Protein AF-A0A061QN77-F1 (afdb_monomer_lite)

Structure (mmCIF, N/CA/C/O backbone):
data_AF-A0A061QN77-F1
#
_entry.id   AF-A0A061QN77-F1
#
loop_
_atom_site.group_PDB
_atom_site.id
_atom_site.type_symbol
_atom_site.label_atom_id
_atom_site.label_alt_id
_atom_site.label_comp_id
_atom_site.label_asym_id
_atom_site.label_entity_id
_atom_site.label_seq_id
_atom_site.pdbx_PDB_ins_code
_atom_site.Cartn_x
_atom_site.Cartn_y
_atom_site.Cartn_z
_atom_site.occupancy
_atom_site.B_iso_or_equiv
_atom_site.auth_seq_id
_atom_site.auth_comp_id
_atom_site.auth_asym_id
_atom_site.auth_atom_id
_atom_site.pdbx_PDB_model_num
ATOM 1 N N . MET A 1 1 ? -32.686 3.283 46.016 1.00 61.12 1 MET A N 1
ATOM 2 C CA . MET A 1 1 ? -32.379 1.835 46.051 1.00 61.12 1 MET A CA 1
ATOM 3 C C . MET A 1 1 ? -32.689 1.109 44.737 1.00 61.12 1 MET A C 1
ATOM 5 O O . MET A 1 1 ? -31.738 0.688 44.097 1.00 61.12 1 MET A O 1
ATOM 9 N N . ALA A 1 2 ? -33.948 0.947 44.294 1.00 68.25 2 ALA A N 1
ATOM 10 C CA . ALA A 1 2 ? -34.238 0.282 43.003 1.00 68.25 2 ALA A CA 1
ATOM 11 C C . ALA A 1 2 ? -33.887 1.164 41.782 1.00 68.25 2 ALA A C 1
ATOM 13 O O . ALA A 1 2 ? -33.171 0.728 40.888 1.00 68.25 2 ALA A O 1
ATOM 14 N N . GLN A 1 3 ? -34.275 2.444 41.812 1.00 73.19 3 GLN A N 1
ATOM 15 C CA . GLN A 1 3 ? -33.989 3.403 40.732 1.00 73.19 3 GLN A CA 1
ATOM 16 C C . GLN A 1 3 ? -32.495 3.725 40.552 1.00 73.19 3 GLN A C 1
ATOM 18 O O . GLN A 1 3 ? -32.054 3.994 39.441 1.00 73.19 3 GLN A O 1
ATOM 23 N N . GLU A 1 4 ? -31.694 3.679 41.620 1.00 76.81 4 GLU A N 1
ATOM 24 C CA . GLU A 1 4 ? -30.236 3.876 41.521 1.00 76.81 4 GLU A CA 1
ATOM 25 C C . GLU A 1 4 ? -29.555 2.708 40.807 1.00 76.81 4 GLU A C 1
ATOM 27 O O . GLU A 1 4 ? -28.632 2.927 40.031 1.00 76.81 4 GLU A O 1
ATOM 32 N N . ARG A 1 5 ? -30.052 1.480 41.009 1.00 78.00 5 ARG A N 1
ATOM 33 C CA . ARG A 1 5 ? -29.548 0.290 40.316 1.00 78.00 5 ARG A CA 1
ATOM 34 C C . ARG A 1 5 ? -29.833 0.339 38.818 1.00 78.00 5 ARG A C 1
ATOM 36 O O . ARG A 1 5 ? -28.947 0.049 38.026 1.00 78.00 5 ARG A O 1
ATOM 43 N N . GLU A 1 6 ? -31.031 0.763 38.424 1.00 82.88 6 GLU A N 1
ATOM 44 C CA . GLU A 1 6 ? -31.381 0.933 37.006 1.00 82.88 6 GLU A CA 1
ATOM 45 C C . GLU A 1 6 ? -30.570 2.037 36.320 1.00 82.88 6 GLU A C 1
ATOM 47 O O . GLU A 1 6 ? -30.229 1.917 35.144 1.00 82.88 6 GLU A O 1
ATOM 52 N N . ARG A 1 7 ? -30.250 3.115 37.046 1.00 81.50 7 ARG A N 1
ATOM 53 C CA . ARG A 1 7 ? -29.410 4.202 36.529 1.00 81.50 7 ARG A CA 1
ATOM 54 C C . ARG A 1 7 ? -27.957 3.760 36.364 1.00 81.50 7 ARG A C 1
ATOM 56 O O . ARG A 1 7 ? -27.331 4.108 35.373 1.00 81.50 7 ARG A O 1
ATOM 63 N N . TYR A 1 8 ? -27.458 2.963 37.307 1.00 82.12 8 TYR A N 1
ATOM 64 C CA . TYR A 1 8 ? -26.116 2.390 37.255 1.00 82.12 8 TYR A CA 1
ATOM 65 C C . TYR A 1 8 ? -25.963 1.371 36.116 1.00 82.12 8 TYR A C 1
ATOM 67 O O . TYR A 1 8 ? -24.970 1.400 35.400 1.00 82.12 8 TYR A O 1
ATOM 75 N N . HIS A 1 9 ? -26.972 0.521 35.887 1.00 85.12 9 HIS A N 1
ATOM 76 C CA . HIS A 1 9 ? -26.960 -0.417 34.761 1.00 85.12 9 HIS A CA 1
ATOM 77 C C . HIS A 1 9 ? -26.976 0.282 33.401 1.00 85.12 9 HIS A C 1
ATOM 79 O O . HIS A 1 9 ? -26.216 -0.111 32.525 1.00 85.12 9 HIS A O 1
ATOM 85 N N . ARG A 1 10 ? -27.779 1.341 33.240 1.00 85.06 10 ARG A N 1
ATOM 86 C CA . ARG A 1 10 ? -27.782 2.132 32.000 1.00 85.06 10 ARG A CA 1
ATOM 87 C C . ARG A 1 10 ? -26.447 2.824 31.736 1.00 85.06 10 ARG A C 1
ATOM 89 O O . ARG A 1 10 ? -25.989 2.818 30.604 1.00 85.06 10 ARG A O 1
ATOM 96 N N . PHE A 1 11 ? -25.816 3.365 32.778 1.00 88.44 11 PHE A N 1
ATOM 97 C CA . PHE A 1 11 ? -24.490 3.971 32.657 1.00 88.44 11 PHE A CA 1
ATOM 98 C C . PHE A 1 11 ? -23.439 2.948 32.200 1.00 88.44 11 PHE A C 1
ATOM 100 O O . PHE A 1 11 ? -22.684 3.218 31.277 1.00 88.44 11 PHE A O 1
ATOM 107 N N . LEU A 1 12 ? -23.445 1.746 32.788 1.00 86.94 12 LEU A N 1
ATOM 108 C CA . LEU A 1 12 ? -22.552 0.659 32.375 1.00 86.94 12 LEU A CA 1
ATOM 109 C C . LEU A 1 12 ? -22.801 0.196 30.933 1.00 86.94 12 LEU A C 1
ATOM 111 O O . LEU A 1 12 ? -21.850 -0.111 30.224 1.00 86.94 12 LEU A O 1
ATOM 115 N N . GLU A 1 13 ? -24.057 0.123 30.490 1.00 88.69 13 GLU A N 1
ATOM 116 C CA . GLU A 1 13 ? -24.368 -0.244 29.103 1.00 88.69 13 GLU A CA 1
ATOM 117 C C . GLU A 1 13 ? -23.867 0.797 28.096 1.00 88.69 13 GLU A C 1
ATOM 119 O O . GLU A 1 13 ? -23.328 0.408 27.060 1.00 88.69 13 GLU A O 1
ATOM 124 N N . GLU A 1 14 ? -24.010 2.092 28.392 1.00 86.19 14 GLU A N 1
ATOM 125 C CA . GLU A 1 14 ? -23.468 3.172 27.554 1.00 86.19 14 GLU A CA 1
ATOM 126 C C . GLU A 1 14 ? -21.933 3.113 27.500 1.00 86.19 14 GLU A C 1
ATOM 128 O O . GLU A 1 14 ? -21.353 3.138 26.416 1.00 86.19 14 GLU A O 1
ATOM 133 N N . GLU A 1 15 ? -21.276 2.929 28.646 1.00 85.00 15 GLU A N 1
ATOM 134 C CA . GLU A 1 15 ? -19.813 2.881 28.746 1.00 85.00 15 GLU A CA 1
ATOM 135 C C . GLU A 1 15 ? -19.222 1.669 27.994 1.00 85.00 15 GLU A C 1
ATOM 137 O O . GLU A 1 15 ? -18.256 1.809 27.243 1.00 85.00 15 GLU A O 1
ATOM 142 N N . ILE A 1 16 ? -19.861 0.494 28.087 1.00 86.69 16 ILE A N 1
ATOM 143 C CA . ILE A 1 16 ? -19.464 -0.707 27.329 1.00 86.69 16 ILE A CA 1
ATOM 144 C C . ILE A 1 16 ? -19.659 -0.504 25.822 1.00 86.69 16 ILE A C 1
ATOM 146 O O . ILE A 1 16 ? -18.844 -0.979 25.029 1.00 86.69 16 ILE A O 1
ATOM 150 N N . GLN A 1 17 ? -20.739 0.162 25.400 1.00 85.81 17 GLN A N 1
ATOM 151 C CA . GLN A 1 17 ? -20.975 0.434 23.980 1.00 85.81 17 GLN A CA 1
ATOM 152 C C . GLN A 1 17 ? -19.925 1.381 23.402 1.00 85.81 17 GLN A C 1
ATOM 154 O O . GLN A 1 17 ? -19.440 1.129 22.293 1.00 85.81 17 GLN A O 1
ATOM 159 N N . ASP A 1 18 ? -19.549 2.414 24.153 1.00 82.50 18 ASP A N 1
ATOM 160 C CA . ASP A 1 18 ? -18.503 3.355 23.763 1.00 82.50 18 ASP A CA 1
ATOM 161 C C . ASP A 1 18 ? -17.132 2.675 23.698 1.00 82.50 18 ASP A C 1
ATOM 163 O O . ASP A 1 18 ? -16.403 2.852 22.718 1.00 82.50 18 ASP A O 1
ATOM 167 N N . GLU A 1 19 ? -16.806 1.812 24.662 1.00 81.44 19 GLU A N 1
ATOM 168 C CA . GLU A 1 19 ? -15.558 1.044 24.656 1.00 81.44 19 GLU A CA 1
ATOM 169 C C . GLU A 1 19 ? -15.499 0.074 23.461 1.00 81.44 19 GLU A C 1
ATOM 171 O O . GLU A 1 19 ? -14.513 0.042 22.722 1.00 81.44 19 GLU A O 1
ATOM 176 N N . TYR A 1 20 ? -16.598 -0.622 23.152 1.00 80.38 20 TYR A N 1
ATOM 177 C CA . TYR A 1 20 ? -16.695 -1.484 21.964 1.00 80.38 20 TYR A CA 1
ATOM 178 C C . TYR A 1 20 ? -16.637 -0.716 20.636 1.00 80.38 20 TYR A C 1
ATOM 180 O O . TYR A 1 20 ? -16.185 -1.245 19.610 1.00 80.38 20 TYR A O 1
ATOM 188 N N . ALA A 1 21 ? -17.179 0.502 20.599 1.00 80.44 21 ALA A N 1
ATOM 189 C CA . ALA A 1 21 ? -17.109 1.367 19.427 1.00 80.44 21 ALA A CA 1
ATOM 190 C C . ALA A 1 21 ? -15.673 1.859 19.210 1.00 80.44 21 ALA A C 1
ATOM 192 O O . ALA A 1 21 ? -15.174 1.815 18.080 1.00 80.44 21 ALA A O 1
ATOM 193 N N . TRP A 1 22 ? -14.999 2.239 20.296 1.00 78.69 22 TRP A N 1
ATOM 194 C CA . TRP A 1 22 ? -13.599 2.640 20.310 1.00 78.69 22 TRP A CA 1
ATOM 195 C C . TRP A 1 22 ? -12.675 1.510 19.857 1.00 78.69 22 TRP A C 1
ATOM 197 O O . TRP A 1 22 ? -11.882 1.702 18.934 1.00 78.69 22 TRP A O 1
ATOM 207 N N . GLU A 1 23 ? -12.826 0.305 20.411 1.00 79.12 23 GLU A N 1
ATOM 208 C CA . GLU A 1 23 ? -12.031 -0.865 20.024 1.00 79.12 23 GLU A CA 1
ATOM 209 C C . GLU A 1 23 ? -12.192 -1.209 18.542 1.00 79.12 23 GLU A C 1
ATOM 211 O O . GLU A 1 23 ? -11.206 -1.472 17.850 1.00 79.12 23 GLU A O 1
ATOM 216 N N . ARG A 1 24 ? -13.420 -1.157 18.009 1.00 76.12 24 ARG A N 1
ATOM 217 C CA . ARG A 1 24 ? -13.661 -1.407 16.579 1.00 76.12 24 ARG A CA 1
ATOM 218 C C . ARG A 1 24 ? -13.037 -0.351 15.675 1.00 76.12 24 ARG A C 1
ATOM 220 O O . ARG A 1 24 ? -12.578 -0.700 14.585 1.00 76.12 24 ARG A O 1
ATOM 227 N N . HIS A 1 25 ? -13.032 0.915 16.087 1.00 72.94 25 HIS A N 1
ATOM 228 C CA . HIS A 1 25 ? -12.346 1.970 15.338 1.00 72.94 25 HIS A CA 1
ATOM 229 C C . HIS A 1 25 ? -10.828 1.767 15.375 1.00 72.94 25 HIS A C 1
ATOM 231 O O . HIS A 1 25 ? -10.180 1.716 14.327 1.00 72.94 25 HIS A O 1
ATOM 237 N N . MET A 1 26 ? -10.286 1.533 16.570 1.00 71.25 26 MET A N 1
ATOM 238 C CA . MET A 1 26 ? -8.859 1.314 16.799 1.00 71.25 26 MET A CA 1
ATOM 239 C C . MET A 1 26 ? -8.330 0.053 16.115 1.00 71.25 26 MET A C 1
ATOM 241 O O . MET A 1 26 ? -7.187 0.039 15.666 1.00 71.25 26 MET A O 1
ATOM 245 N N . ALA A 1 27 ? -9.142 -0.996 15.966 1.00 74.50 27 ALA A N 1
ATOM 246 C CA . ALA A 1 27 ? -8.743 -2.215 15.265 1.00 74.50 27 ALA A CA 1
ATOM 247 C C . ALA A 1 27 ? -8.388 -1.951 13.791 1.00 74.50 27 ALA A C 1
ATOM 249 O O . ALA A 1 27 ? -7.391 -2.477 13.295 1.00 74.50 27 ALA A O 1
ATOM 250 N N . LYS A 1 28 ? -9.161 -1.101 13.098 1.00 67.31 28 LYS A N 1
ATOM 251 C CA . LYS A 1 28 ? -8.878 -0.728 11.702 1.00 67.31 28 LYS A CA 1
ATOM 252 C C . LYS A 1 28 ? -7.634 0.144 11.587 1.00 67.31 28 LYS A C 1
ATOM 254 O O . LYS A 1 28 ? -6.825 -0.073 10.688 1.00 67.31 28 LYS A O 1
ATOM 259 N N . GLU A 1 29 ? -7.471 1.103 12.494 1.00 70.62 29 GLU A N 1
ATOM 260 C CA . GLU A 1 29 ? -6.276 1.949 12.521 1.00 70.62 29 GLU A CA 1
ATOM 261 C C . GLU A 1 29 ? -5.026 1.123 12.816 1.00 70.62 29 GLU A C 1
ATOM 263 O O . GLU A 1 29 ? -4.034 1.229 12.102 1.00 70.62 29 GLU A O 1
ATOM 268 N N . ARG A 1 30 ? -5.077 0.233 13.809 1.00 74.88 30 ARG A N 1
ATOM 269 C CA . ARG A 1 30 ? -3.962 -0.653 14.146 1.00 74.88 30 ARG A CA 1
ATOM 270 C C . ARG A 1 30 ? -3.599 -1.565 12.975 1.00 74.88 30 ARG A C 1
ATOM 272 O O . ARG A 1 30 ? -2.428 -1.661 12.636 1.00 74.88 30 ARG A O 1
ATOM 279 N N . GLN A 1 31 ? -4.588 -2.133 12.283 1.00 73.12 31 GLN A N 1
ATOM 280 C CA . GLN A 1 31 ? -4.344 -2.924 11.075 1.00 73.12 31 GLN A CA 1
ATOM 281 C C . GLN A 1 31 ? -3.699 -2.095 9.951 1.00 73.12 31 GLN A C 1
ATOM 283 O O . GLN A 1 31 ? -2.868 -2.614 9.205 1.00 73.12 31 GLN A O 1
ATOM 288 N N . PHE A 1 32 ? -4.049 -0.814 9.813 1.00 69.75 32 PHE A N 1
ATOM 289 C CA . PHE A 1 32 ? -3.378 0.088 8.878 1.00 69.75 32 PHE A CA 1
ATOM 290 C C . PHE A 1 32 ? -1.913 0.325 9.273 1.00 69.75 32 PHE A C 1
ATOM 292 O O . PHE A 1 32 ? -1.028 0.181 8.430 1.00 69.75 32 PHE A O 1
ATOM 299 N N . TRP A 1 33 ? -1.644 0.620 10.548 1.00 75.44 33 TRP A N 1
ATOM 300 C CA . TRP A 1 33 ? -0.290 0.850 11.062 1.00 75.44 33 TRP A CA 1
ATOM 301 C C . TRP A 1 33 ? 0.600 -0.393 10.977 1.00 75.44 33 TRP A C 1
ATOM 303 O O . TRP A 1 33 ? 1.751 -0.284 10.553 1.00 75.44 33 TRP A O 1
ATOM 313 N N . ASP A 1 34 ? 0.060 -1.573 11.280 1.00 81.75 34 ASP A N 1
ATOM 314 C CA . ASP A 1 34 ? 0.778 -2.848 11.173 1.00 81.75 34 ASP A CA 1
ATOM 315 C C . ASP A 1 34 ? 1.170 -3.149 9.719 1.00 81.75 34 ASP A C 1
ATOM 317 O O . ASP A 1 34 ? 2.254 -3.663 9.440 1.00 81.75 34 ASP A O 1
ATOM 321 N N . ASN A 1 35 ? 0.315 -2.771 8.765 1.00 75.25 35 ASN A N 1
ATOM 322 C CA . ASN A 1 35 ? 0.588 -2.949 7.343 1.00 75.25 35 ASN A CA 1
ATOM 323 C C . ASN A 1 35 ? 1.407 -1.806 6.728 1.00 75.25 35 ASN A C 1
ATOM 325 O O . ASN A 1 35 ? 1.890 -1.959 5.607 1.00 75.25 35 ASN A O 1
ATOM 329 N N . LEU A 1 36 ? 1.613 -0.686 7.427 1.00 77.69 36 LEU A N 1
ATOM 330 C CA . LEU A 1 36 ? 2.266 0.504 6.879 1.00 77.69 36 LEU A CA 1
ATOM 331 C C . LEU A 1 36 ? 3.689 0.213 6.379 1.00 77.69 36 LEU A C 1
ATOM 333 O O . LEU A 1 36 ? 4.062 0.628 5.283 1.00 77.69 36 LEU A O 1
ATOM 337 N N . LEU A 1 37 ? 4.482 -0.540 7.146 1.00 80.69 37 LEU A N 1
ATOM 338 C CA . LEU A 1 37 ? 5.842 -0.934 6.751 1.00 80.69 37 LEU A CA 1
ATOM 339 C C . LEU A 1 37 ? 5.841 -1.807 5.488 1.00 80.69 37 LEU A C 1
ATOM 341 O O . LEU A 1 37 ? 6.652 -1.614 4.575 1.00 80.69 37 LEU A O 1
ATOM 345 N N . THR A 1 38 ? 4.887 -2.731 5.399 1.00 78.94 38 THR A N 1
ATOM 346 C CA . THR A 1 38 ? 4.674 -3.564 4.213 1.00 78.94 38 THR A CA 1
ATOM 347 C C . THR A 1 38 ? 4.282 -2.692 3.017 1.00 78.94 38 THR A C 1
ATOM 349 O O . THR A 1 38 ? 4.859 -2.817 1.942 1.00 78.94 38 THR A O 1
ATOM 352 N N . TRP A 1 39 ? 3.392 -1.717 3.204 1.00 74.94 39 TRP A N 1
ATOM 353 C CA . TRP A 1 39 ? 3.009 -0.768 2.156 1.00 74.94 39 TRP A CA 1
ATOM 354 C C . TRP A 1 39 ? 4.196 0.059 1.657 1.00 74.94 39 TRP A C 1
ATOM 356 O O . TRP A 1 39 ? 4.395 0.161 0.450 1.00 74.94 39 TRP A O 1
ATOM 366 N N . ILE A 1 40 ? 5.020 0.599 2.559 1.00 80.75 40 ILE A N 1
ATOM 367 C CA . ILE A 1 40 ? 6.194 1.411 2.201 1.00 80.75 40 ILE A CA 1
ATOM 368 C C . ILE A 1 40 ? 7.226 0.583 1.424 1.00 80.75 40 ILE A C 1
ATOM 370 O O . ILE A 1 40 ? 7.804 1.073 0.449 1.00 80.75 40 ILE A O 1
ATOM 374 N N . SER A 1 41 ? 7.457 -0.669 1.825 1.00 79.75 41 SER A N 1
ATOM 375 C CA . SER A 1 41 ? 8.419 -1.548 1.148 1.00 79.75 41 SER A CA 1
ATOM 376 C C . SER A 1 41 ? 7.956 -1.937 -0.261 1.00 79.75 41 SER A C 1
ATOM 378 O O . SER A 1 41 ? 8.725 -1.776 -1.211 1.00 79.75 41 SER A O 1
ATOM 380 N N . PHE A 1 42 ? 6.690 -2.337 -0.436 1.00 76.69 42 PHE A N 1
ATOM 381 C CA . PHE A 1 42 ? 6.120 -2.602 -1.764 1.00 76.69 42 PHE A CA 1
ATOM 382 C C . PHE A 1 42 ? 6.066 -1.346 -2.638 1.00 76.69 42 PHE A C 1
ATOM 384 O O . PHE A 1 42 ? 6.409 -1.408 -3.821 1.00 76.69 42 PHE A O 1
ATOM 391 N N . PHE A 1 43 ? 5.708 -0.196 -2.059 1.00 76.44 43 PHE A N 1
ATOM 392 C CA . PHE A 1 43 ? 5.714 1.087 -2.756 1.00 76.44 43 PHE A CA 1
ATOM 393 C C . PHE A 1 43 ? 7.109 1.408 -3.296 1.00 76.44 43 PHE A C 1
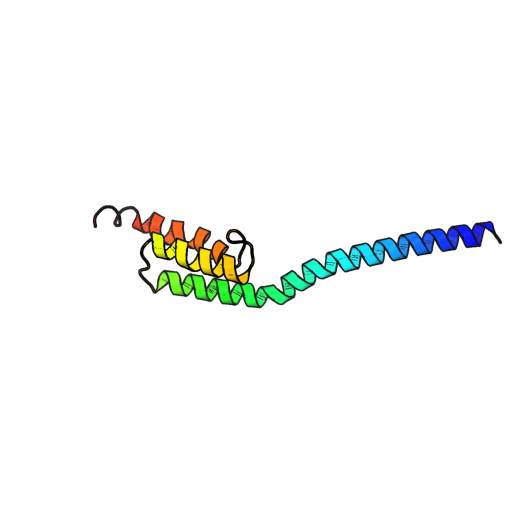ATOM 395 O O . PHE A 1 43 ? 7.277 1.618 -4.496 1.00 76.44 43 PHE A O 1
ATOM 402 N N . SER A 1 44 ? 8.123 1.362 -2.432 1.00 81.00 44 SER A N 1
ATOM 403 C CA . SER A 1 44 ? 9.505 1.682 -2.799 1.00 81.00 44 SER A CA 1
ATOM 404 C C . SER A 1 44 ? 10.048 0.718 -3.854 1.00 81.00 44 SER A C 1
ATOM 406 O O . SER A 1 44 ? 10.655 1.149 -4.833 1.00 81.00 44 SER A O 1
ATOM 408 N N . PHE A 1 45 ? 9.783 -0.583 -3.702 1.00 79.38 45 PHE A N 1
ATOM 409 C CA . PHE A 1 45 ? 10.200 -1.594 -4.670 1.00 79.38 45 PHE A CA 1
ATOM 410 C C . PHE A 1 45 ? 9.525 -1.395 -6.033 1.00 79.38 45 PHE A C 1
ATOM 412 O O . PHE A 1 45 ? 10.196 -1.415 -7.064 1.00 79.38 45 PHE A O 1
ATOM 419 N N . SER A 1 46 ? 8.212 -1.144 -6.050 1.00 71.81 46 SER A N 1
ATOM 420 C CA . SER A 1 46 ? 7.462 -0.910 -7.290 1.00 71.81 46 SER A CA 1
ATOM 421 C C . SER A 1 46 ? 7.907 0.365 -8.016 1.00 71.81 46 SER A C 1
ATOM 423 O O . SER A 1 46 ? 8.032 0.356 -9.243 1.00 71.81 46 SER A O 1
ATOM 425 N N . ALA A 1 47 ? 8.220 1.434 -7.276 1.00 70.88 47 ALA A N 1
ATOM 426 C CA . ALA A 1 47 ? 8.748 2.675 -7.829 1.00 70.88 47 ALA A CA 1
ATOM 427 C C . ALA A 1 47 ? 10.145 2.473 -8.440 1.00 70.88 47 ALA A C 1
ATOM 429 O O . ALA A 1 47 ? 10.380 2.862 -9.584 1.00 70.88 47 ALA A O 1
ATOM 430 N N . LEU A 1 48 ? 11.054 1.800 -7.723 1.00 78.44 48 LEU A N 1
ATOM 431 C CA . LEU A 1 48 ? 12.397 1.476 -8.223 1.00 78.44 48 LEU A CA 1
ATOM 432 C C . LEU A 1 48 ? 12.344 0.580 -9.466 1.00 78.44 48 LEU A C 1
ATOM 434 O O . LEU A 1 48 ? 13.031 0.849 -10.453 1.00 78.44 48 LEU A O 1
ATOM 438 N N . TRP A 1 49 ? 11.489 -0.444 -9.450 1.00 70.56 49 TRP A N 1
ATOM 439 C CA . TRP A 1 49 ? 11.275 -1.328 -10.593 1.00 70.56 49 TRP A CA 1
ATOM 440 C C . TRP A 1 49 ? 10.827 -0.555 -11.838 1.00 70.56 49 TRP A C 1
ATOM 442 O O . TRP A 1 49 ? 11.358 -0.764 -12.928 1.00 70.56 49 TRP A O 1
ATOM 452 N N . GLN A 1 50 ? 9.891 0.386 -11.687 1.00 67.62 50 GLN A N 1
ATOM 453 C CA . GLN A 1 50 ? 9.417 1.199 -12.807 1.00 67.62 50 GLN A CA 1
ATOM 454 C C . GLN A 1 50 ? 10.458 2.171 -13.355 1.00 67.62 50 GLN A C 1
ATOM 456 O O . GLN A 1 50 ? 10.389 2.492 -14.543 1.00 67.62 50 GLN A O 1
ATOM 461 N N . ILE A 1 51 ? 11.395 2.639 -12.531 1.00 68.19 51 ILE A N 1
ATOM 462 C CA . ILE A 1 51 ? 12.497 3.497 -12.983 1.00 68.19 51 ILE A CA 1
ATOM 463 C C . ILE A 1 51 ? 13.504 2.681 -13.805 1.00 68.19 51 ILE A C 1
ATOM 465 O O . ILE A 1 51 ? 13.946 3.139 -14.855 1.00 68.19 51 ILE A O 1
ATOM 469 N N . ILE A 1 52 ? 13.848 1.473 -13.348 1.00 70.62 52 ILE A N 1
ATOM 470 C CA . ILE A 1 52 ? 14.907 0.651 -13.952 1.00 70.62 52 ILE A CA 1
ATOM 471 C C . ILE A 1 52 ? 14.422 -0.061 -15.218 1.00 70.62 52 ILE A C 1
ATOM 473 O O . ILE A 1 52 ? 15.161 -0.156 -16.198 1.00 70.62 52 ILE A O 1
ATOM 477 N N . VAL A 1 53 ? 13.189 -0.573 -15.221 1.00 64.19 53 VAL A N 1
ATOM 478 C CA . VAL A 1 53 ? 12.698 -1.399 -16.326 1.00 64.19 53 VAL A CA 1
ATOM 479 C C . VAL A 1 53 ? 11.980 -0.526 -17.365 1.00 64.19 53 VAL A C 1
ATOM 481 O O . VAL A 1 53 ? 11.000 0.160 -17.033 1.00 64.19 53 VAL A O 1
ATOM 484 N N . PRO A 1 54 ? 12.389 -0.559 -18.650 1.00 59.75 54 PRO A N 1
ATOM 485 C CA . PRO A 1 54 ? 11.657 0.070 -19.744 1.00 59.75 54 PRO A CA 1
ATOM 486 C C . PRO A 1 54 ? 10.423 -0.779 -20.074 1.00 59.75 54 PRO A C 1
ATOM 488 O O . PRO A 1 54 ? 10.325 -1.423 -21.113 1.00 59.75 54 PRO A O 1
ATOM 491 N N . VAL A 1 55 ? 9.481 -0.830 -19.135 1.00 61.72 55 VAL A N 1
ATOM 492 C CA . VAL A 1 55 ? 8.195 -1.486 -19.335 1.00 61.72 55 VAL A CA 1
ATOM 493 C C . VAL A 1 55 ? 7.413 -0.661 -20.359 1.00 61.72 55 VAL A C 1
ATOM 495 O O . VAL A 1 55 ? 7.307 0.561 -20.228 1.00 61.72 55 VAL A O 1
ATOM 498 N N . SER A 1 56 ? 6.881 -1.303 -21.395 1.00 64.50 56 SER A N 1
ATOM 499 C CA . SER A 1 56 ? 5.938 -0.669 -22.317 1.00 64.50 56 SER A CA 1
ATOM 500 C C . SER A 1 56 ? 4.712 -0.173 -21.537 1.00 64.50 56 SER A C 1
ATOM 502 O O . SER A 1 56 ? 4.292 -0.817 -20.578 1.00 64.50 56 SER A O 1
ATOM 504 N N . PHE A 1 57 ? 4.152 0.985 -21.914 1.00 61.22 57 PHE A N 1
ATOM 505 C CA . PHE A 1 57 ? 3.078 1.681 -21.173 1.00 61.22 57 PHE A CA 1
ATOM 506 C C . PHE A 1 57 ? 1.940 0.747 -20.731 1.00 61.22 57 PHE A C 1
ATOM 508 O O . PHE A 1 57 ? 1.505 0.777 -19.582 1.00 61.22 57 PHE A O 1
ATOM 515 N N . ILE A 1 58 ? 1.531 -0.150 -21.630 1.00 66.44 58 ILE A N 1
ATOM 516 C CA . ILE A 1 58 ? 0.470 -1.131 -21.394 1.00 66.44 58 ILE A CA 1
ATOM 517 C C . ILE A 1 58 ? 0.886 -2.152 -20.329 1.00 66.44 58 ILE A C 1
ATOM 519 O O . ILE A 1 58 ? 0.145 -2.377 -19.378 1.00 66.44 58 ILE A O 1
ATOM 523 N N . LEU A 1 59 ? 2.080 -2.742 -20.438 1.00 66.25 59 LEU A N 1
ATOM 524 C CA . LEU A 1 59 ? 2.573 -3.706 -19.448 1.00 66.25 59 LEU A CA 1
ATOM 525 C C . LEU A 1 59 ? 2.841 -3.046 -18.090 1.00 66.25 59 LEU A C 1
ATOM 527 O O . LEU A 1 59 ? 2.636 -3.681 -17.058 1.00 66.25 59 LEU A O 1
ATOM 531 N N . GLY A 1 60 ? 3.241 -1.772 -18.090 1.00 65.75 60 GLY A N 1
ATOM 532 C CA . GLY A 1 60 ? 3.453 -0.978 -16.885 1.00 65.75 60 GLY A CA 1
ATOM 533 C C . GLY A 1 60 ? 2.176 -0.829 -16.072 1.00 65.75 60 GLY A C 1
ATOM 534 O O . GLY A 1 60 ? 2.242 -0.907 -14.859 1.00 65.75 60 GLY A O 1
ATOM 535 N N . ILE A 1 61 ? 1.021 -0.699 -16.727 1.00 68.94 61 ILE A N 1
ATOM 536 C CA . ILE A 1 61 ? -0.289 -0.589 -16.073 1.00 68.94 61 ILE A CA 1
ATOM 537 C C . ILE A 1 61 ? -0.867 -1.972 -15.753 1.00 68.94 61 ILE A C 1
ATOM 539 O O . ILE A 1 61 ? -1.287 -2.227 -14.627 1.00 68.94 61 ILE A O 1
ATOM 543 N N . VAL A 1 62 ? -0.876 -2.881 -16.731 1.00 73.44 62 VAL A N 1
ATOM 544 C CA . VAL A 1 62 ? -1.608 -4.154 -16.648 1.00 73.44 62 VAL A CA 1
ATOM 545 C C . VAL A 1 62 ? -1.006 -5.102 -15.613 1.00 73.44 62 VAL A C 1
ATOM 547 O O . VAL A 1 62 ? -1.743 -5.649 -14.798 1.00 73.44 62 VAL A O 1
ATOM 550 N N . VAL A 1 63 ? 0.317 -5.295 -15.609 1.00 72.31 63 VAL A N 1
ATOM 551 C CA . VAL A 1 63 ? 0.985 -6.257 -14.710 1.00 72.31 63 VAL A CA 1
ATOM 552 C C . VAL A 1 63 ? 0.682 -5.961 -13.238 1.00 72.31 63 VAL A C 1
ATOM 554 O O . VAL A 1 63 ? 0.176 -6.833 -12.532 1.00 72.31 63 VAL A O 1
ATOM 557 N N . PRO A 1 64 ? 0.931 -4.747 -12.745 1.00 68.62 64 PRO A N 1
ATOM 558 C CA . PRO A 1 64 ? 0.632 -4.444 -11.359 1.00 68.62 64 PRO A CA 1
ATOM 559 C C . PRO A 1 64 ? -0.856 -4.292 -11.045 1.00 68.62 64 PRO A C 1
ATOM 561 O O . PRO A 1 64 ? -1.234 -4.530 -9.903 1.00 68.62 64 PRO A O 1
ATOM 564 N N . MET A 1 65 ? -1.710 -3.962 -12.017 1.00 72.81 65 MET A N 1
ATOM 565 C CA . MET A 1 65 ? -3.162 -4.009 -11.823 1.00 72.81 65 MET A CA 1
ATOM 566 C C . MET A 1 65 ? -3.639 -5.455 -11.590 1.00 72.81 65 MET A C 1
ATOM 568 O O . MET A 1 65 ? -4.472 -5.691 -10.719 1.00 72.81 65 MET A O 1
ATOM 572 N N . VAL A 1 66 ? -3.041 -6.437 -12.278 1.00 74.81 66 VAL A N 1
ATOM 573 C CA . VAL A 1 66 ? -3.282 -7.872 -12.040 1.00 74.81 66 VAL A CA 1
ATOM 574 C C . VAL A 1 66 ? -2.731 -8.320 -10.683 1.00 74.81 66 VAL A C 1
ATOM 576 O O . VAL A 1 66 ? -3.441 -8.985 -9.934 1.00 74.81 66 VAL A O 1
ATOM 579 N N . ILE A 1 67 ? -1.503 -7.928 -10.320 1.00 71.88 67 ILE A N 1
ATOM 580 C CA . ILE A 1 67 ? -0.914 -8.253 -9.004 1.00 71.88 67 ILE A CA 1
ATOM 581 C C . ILE A 1 67 ? -1.762 -7.656 -7.874 1.00 71.88 67 ILE A C 1
ATOM 583 O O . ILE A 1 67 ? -2.082 -8.333 -6.901 1.00 71.88 67 ILE A O 1
ATOM 587 N N . SER A 1 68 ? -2.174 -6.400 -8.033 1.00 70.00 68 SER A N 1
ATOM 588 C CA . SER A 1 68 ? -3.070 -5.702 -7.116 1.00 70.00 68 SER A CA 1
ATOM 589 C C . SER A 1 68 ? -4.404 -6.421 -6.950 1.00 70.00 68 SER A C 1
ATOM 591 O O . SER A 1 68 ? -4.922 -6.495 -5.839 1.00 70.00 68 SER A O 1
ATOM 593 N N . TRP A 1 69 ? -4.981 -6.900 -8.050 1.00 73.69 69 TRP A N 1
ATOM 594 C CA . TRP A 1 69 ? -6.255 -7.605 -8.029 1.00 73.69 69 TRP A CA 1
ATOM 595 C C . TRP A 1 69 ? -6.143 -8.960 -7.321 1.00 73.69 69 TRP A C 1
ATOM 597 O O . TRP A 1 69 ? -7.016 -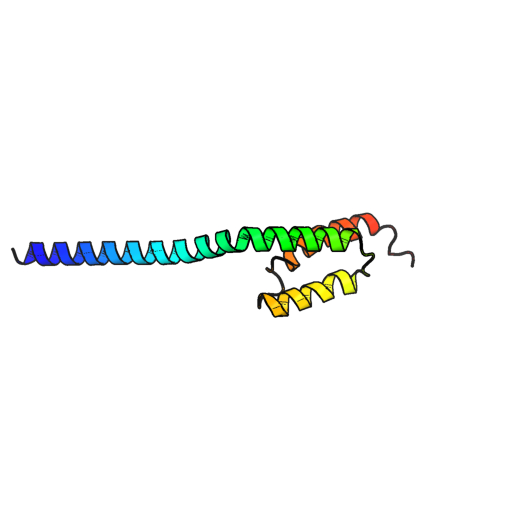9.293 -6.532 1.00 73.69 69 TRP A O 1
ATOM 607 N N . LEU A 1 70 ? -5.041 -9.693 -7.522 1.00 77.75 70 LEU A N 1
ATOM 608 C CA . LEU A 1 70 ? -4.809 -10.996 -6.887 1.00 77.75 70 LEU A CA 1
ATOM 609 C C . LEU A 1 70 ? -4.502 -10.920 -5.384 1.00 77.75 70 LEU A C 1
ATOM 611 O O . LEU A 1 70 ? -4.765 -11.885 -4.675 1.00 77.75 70 LEU A O 1
ATOM 615 N N . TRP A 1 71 ? -3.886 -9.835 -4.904 1.00 69.44 71 TRP A N 1
ATOM 616 C CA . TRP A 1 71 ? -3.391 -9.753 -3.520 1.00 69.44 71 TRP A CA 1
ATOM 617 C C . TRP A 1 71 ? -4.237 -8.888 -2.582 1.00 69.44 71 TRP A C 1
ATOM 619 O O . TRP A 1 71 ? -4.185 -9.094 -1.373 1.00 69.44 71 TRP A O 1
ATOM 629 N N . TRP A 1 72 ? -4.982 -7.911 -3.103 1.00 69.31 72 TRP A N 1
ATOM 630 C CA . TRP A 1 72 ? -5.693 -6.928 -2.274 1.00 69.31 72 TRP A CA 1
ATOM 631 C C . TRP A 1 72 ? -7.200 -6.851 -2.544 1.00 69.31 72 TRP A C 1
ATOM 633 O O . TRP A 1 72 ? -7.846 -5.952 -2.007 1.00 69.31 72 TRP A O 1
ATOM 643 N N . ASP A 1 73 ? -7.753 -7.729 -3.395 1.00 67.81 73 ASP A N 1
ATOM 644 C CA . ASP A 1 73 ? -9.153 -7.747 -3.882 1.00 67.81 73 ASP A CA 1
ATOM 645 C C . ASP A 1 73 ? -9.650 -6.430 -4.519 1.00 67.81 73 ASP A C 1
ATOM 647 O O . ASP A 1 73 ? -10.751 -6.350 -5.062 1.00 67.81 73 ASP A O 1
ATOM 651 N N . ASN A 1 74 ? -8.829 -5.379 -4.498 1.00 67.25 74 ASN A N 1
ATOM 652 C CA . ASN A 1 74 ? -9.181 -4.035 -4.906 1.00 67.25 74 ASN A CA 1
ATOM 653 C C . ASN A 1 74 ? -8.059 -3.450 -5.773 1.00 67.25 74 ASN A C 1
ATOM 655 O O . ASN A 1 74 ? -7.075 -2.887 -5.288 1.00 67.25 74 ASN A O 1
ATOM 659 N N . GLY A 1 75 ? -8.221 -3.608 -7.090 1.00 62.25 75 GLY A N 1
ATOM 660 C CA . GLY A 1 75 ? -7.238 -3.257 -8.124 1.00 62.25 75 GLY A CA 1
ATOM 661 C C . GLY A 1 75 ? -6.799 -1.786 -8.144 1.00 62.25 75 GLY A C 1
ATOM 662 O O . GLY A 1 75 ? -5.736 -1.467 -8.666 1.00 62.25 75 GLY A O 1
ATOM 663 N N . PHE A 1 76 ? -7.617 -0.883 -7.593 1.00 64.25 76 PHE A N 1
ATOM 664 C CA . PHE A 1 76 ? -7.413 0.567 -7.688 1.00 64.25 76 PHE A CA 1
ATOM 665 C C . PHE A 1 76 ? -6.781 1.197 -6.442 1.00 64.25 76 PHE A C 1
ATOM 667 O O . PHE A 1 76 ? -6.133 2.233 -6.556 1.00 64.25 76 PHE A O 1
ATOM 674 N N . LEU A 1 77 ? -6.951 0.586 -5.267 1.00 67.00 77 LEU A N 1
ATOM 675 C CA . LEU A 1 77 ? -6.542 1.148 -3.970 1.00 67.00 77 LEU A CA 1
ATOM 676 C C . LEU A 1 77 ? -5.455 0.318 -3.277 1.00 67.00 77 LEU A C 1
ATOM 678 O O . LEU A 1 77 ? -5.282 0.404 -2.064 1.00 67.00 77 LEU A O 1
ATOM 682 N N . SER A 1 78 ? -4.722 -0.499 -4.029 1.00 68.50 78 SER A N 1
ATOM 683 C CA . SER A 1 78 ? -3.637 -1.290 -3.458 1.00 68.50 78 SER A CA 1
ATOM 684 C C . SER A 1 78 ? -2.342 -0.482 -3.309 1.00 68.50 78 SER A C 1
ATOM 686 O O . SER A 1 78 ? -2.099 0.468 -4.068 1.00 68.50 78 SER A O 1
ATOM 688 N N . PRO A 1 79 ? -1.443 -0.917 -2.406 1.00 66.50 79 PRO A N 1
ATOM 689 C CA . PRO A 1 79 ? -0.095 -0.360 -2.270 1.00 66.50 79 PRO A CA 1
ATOM 690 C C . PRO A 1 79 ? 0.7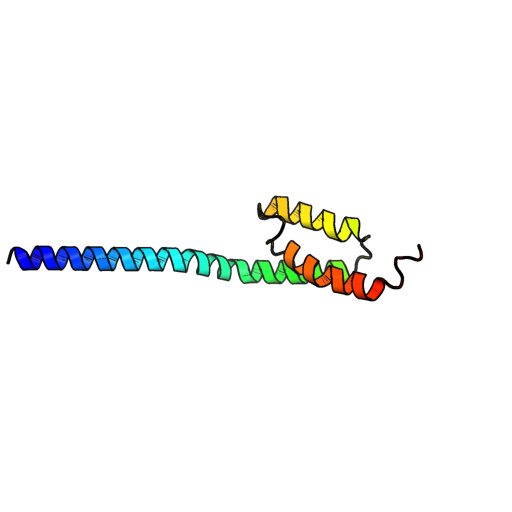57 -0.481 -3.536 1.00 66.50 79 PRO A C 1
ATOM 692 O O . PRO A 1 79 ? 1.810 0.143 -3.616 1.00 66.50 79 PRO A O 1
ATOM 695 N N . VAL A 1 80 ? 0.320 -1.269 -4.522 1.00 68.38 80 VAL A N 1
ATOM 696 C CA . VAL A 1 80 ? 0.979 -1.405 -5.824 1.00 68.38 80 VAL A CA 1
ATOM 697 C C . VAL A 1 80 ? 0.367 -0.436 -6.841 1.00 68.38 80 VAL A C 1
ATOM 699 O O . VAL A 1 80 ? 1.100 0.205 -7.586 1.00 68.38 80 VAL A O 1
ATOM 702 N N . ALA A 1 81 ? -0.960 -0.271 -6.844 1.00 68.00 81 ALA A N 1
ATOM 703 C CA . ALA A 1 81 ? -1.698 0.579 -7.781 1.00 68.00 81 ALA A CA 1
ATOM 704 C C . ALA A 1 81 ? -1.448 2.081 -7.563 1.00 68.00 81 ALA A C 1
ATOM 706 O O . ALA A 1 81 ? -1.265 2.833 -8.517 1.00 68.00 81 ALA A O 1
ATOM 707 N N . ILE A 1 82 ? -1.389 2.531 -6.309 1.00 70.12 82 ILE A N 1
ATOM 708 C CA . ILE A 1 82 ? -1.136 3.941 -5.964 1.00 70.12 82 ILE A CA 1
ATOM 709 C C . ILE A 1 82 ? 0.208 4.455 -6.527 1.00 70.12 82 ILE A C 1
ATOM 711 O O . ILE A 1 82 ? 0.205 5.483 -7.213 1.00 70.12 82 ILE A O 1
ATOM 715 N N . PRO A 1 83 ? 1.353 3.771 -6.315 1.00 67.81 83 PRO A N 1
ATOM 716 C CA . PRO A 1 83 ? 2.625 4.189 -6.904 1.00 67.81 83 PRO A CA 1
ATOM 717 C C . PRO A 1 83 ? 2.594 4.217 -8.430 1.00 67.81 83 PRO A C 1
ATOM 719 O O . PRO A 1 83 ? 3.231 5.078 -9.024 1.00 67.81 83 PR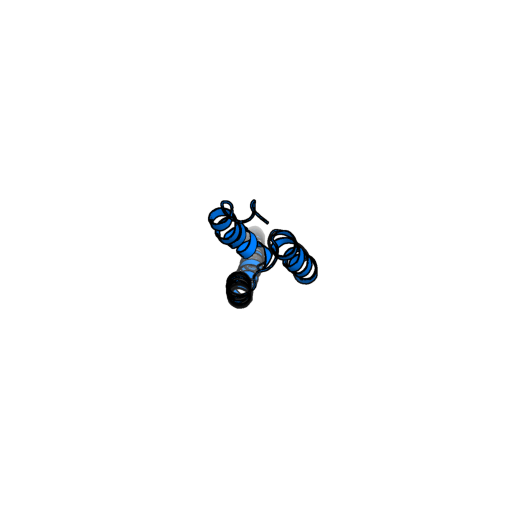O A O 1
ATOM 722 N N 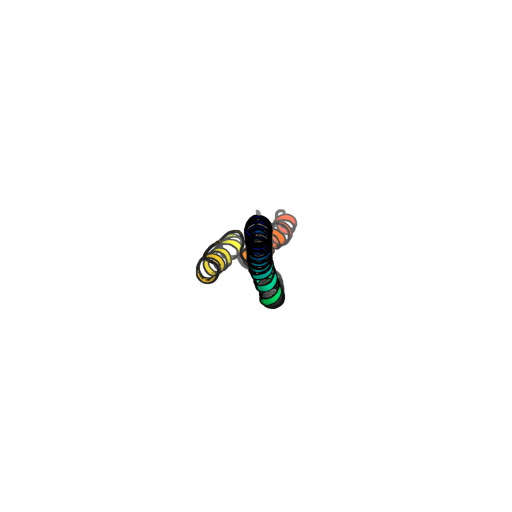. LEU A 1 84 ? 1.834 3.340 -9.089 1.00 69.31 84 LEU A N 1
ATOM 723 C CA . LEU A 1 84 ? 1.657 3.420 -10.542 1.00 69.31 84 L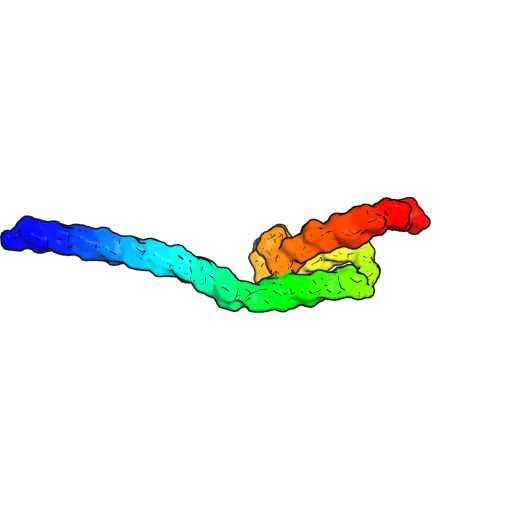EU A CA 1
ATOM 724 C C . LEU A 1 84 ? 0.991 4.691 -10.984 1.00 69.31 84 LEU A C 1
ATOM 726 O O . LEU A 1 84 ? 1.515 5.358 -11.867 1.00 69.31 84 LEU A O 1
ATOM 730 N N . TYR A 1 85 ? -0.143 5.036 -10.386 1.00 70.75 85 TYR A N 1
ATOM 731 C CA . TYR A 1 85 ? -0.844 6.256 -10.763 1.00 70.75 85 TYR A CA 1
ATOM 732 C C . TYR A 1 85 ? 0.016 7.503 -10.537 1.00 70.75 85 TYR A C 1
ATOM 734 O O . TYR A 1 85 ? -0.130 8.474 -11.271 1.00 70.75 85 TYR A O 1
ATOM 742 N N . LEU A 1 86 ? 0.949 7.460 -9.582 1.00 72.38 86 LEU A N 1
ATOM 743 C CA . LEU A 1 86 ? 1.937 8.515 -9.350 1.00 72.38 86 LEU A CA 1
ATOM 744 C C . LEU A 1 86 ? 3.089 8.505 -10.367 1.00 72.38 86 LEU A C 1
ATOM 746 O O . LEU A 1 86 ? 3.478 9.557 -10.872 1.00 72.38 86 LEU A O 1
ATOM 750 N N . VAL A 1 87 ? 3.642 7.333 -10.683 1.00 69.44 87 VAL A N 1
ATOM 751 C CA . VAL A 1 87 ? 4.846 7.204 -11.517 1.00 69.44 87 VAL A CA 1
ATOM 752 C C . VAL A 1 87 ? 4.519 7.218 -13.010 1.00 69.44 87 VAL A C 1
ATOM 754 O O . VAL A 1 87 ? 5.300 7.764 -13.779 1.00 69.44 87 VAL A O 1
ATOM 757 N N . ILE A 1 88 ? 3.369 6.704 -13.449 1.00 69.00 88 ILE A N 1
ATOM 758 C CA . ILE A 1 88 ? 2.930 6.710 -14.856 1.00 69.00 88 ILE A CA 1
ATOM 759 C C . ILE A 1 88 ? 2.931 8.121 -15.466 1.00 69.00 88 ILE A C 1
ATOM 761 O O . ILE A 1 88 ? 3.576 8.301 -16.499 1.00 69.00 88 ILE A O 1
ATOM 765 N N . PRO A 1 89 ? 2.268 9.143 -14.891 1.00 66.75 89 PRO A N 1
ATOM 766 C CA . PRO A 1 89 ? 2.308 10.490 -15.452 1.00 66.75 89 PRO A CA 1
ATOM 767 C C . PRO A 1 89 ? 3.710 11.101 -15.378 1.00 66.75 89 PRO A C 1
ATOM 769 O O . PRO A 1 89 ? 4.060 11.907 -16.232 1.00 66.75 89 PRO A O 1
ATOM 772 N N . PHE A 1 90 ? 4.557 10.695 -14.431 1.00 67.44 90 PHE A N 1
ATOM 773 C CA . PHE A 1 90 ? 5.938 11.173 -14.362 1.00 67.44 90 PHE A CA 1
ATOM 774 C C . PHE A 1 90 ? 6.816 10.538 -15.449 1.00 67.44 90 PHE A C 1
ATOM 776 O O . PHE A 1 90 ? 7.492 11.235 -16.196 1.00 67.44 90 PHE A O 1
ATOM 783 N N . LYS A 1 91 ? 6.750 9.214 -15.600 1.00 64.19 91 LYS A N 1
ATOM 784 C CA . LYS A 1 91 ? 7.494 8.437 -16.592 1.00 64.19 91 LYS A CA 1
ATOM 785 C C . LYS A 1 91 ? 7.004 8.737 -18.003 1.00 64.19 91 LYS A C 1
ATOM 787 O O . LYS A 1 91 ? 7.806 9.040 -18.866 1.00 64.19 91 LYS A O 1
ATOM 792 N N . TYR A 1 92 ? 5.703 8.712 -18.261 1.00 63.44 92 TYR A N 1
ATOM 793 C CA . TYR A 1 92 ? 5.167 8.873 -19.615 1.00 63.44 92 TYR A CA 1
ATOM 794 C C . TYR A 1 92 ? 4.685 10.287 -19.923 1.00 63.44 92 TYR A C 1
ATOM 796 O O . TYR A 1 92 ? 4.610 10.625 -21.093 1.00 63.44 92 TYR A O 1
ATOM 804 N N . GLY A 1 93 ? 4.415 11.144 -18.936 1.00 61.53 93 GLY A N 1
ATOM 805 C CA . GLY A 1 93 ? 4.124 12.562 -19.180 1.00 61.53 93 GLY A CA 1
ATOM 806 C C . GLY A 1 93 ? 5.377 13.355 -19.553 1.00 61.53 93 GLY A C 1
ATOM 807 O O . GLY A 1 93 ? 5.328 14.125 -20.512 1.00 61.53 93 GLY A O 1
ATOM 808 N N . LEU A 1 94 ? 6.525 13.096 -18.907 1.00 53.59 94 LEU A N 1
ATOM 809 C CA . LEU A 1 94 ? 7.820 13.665 -19.321 1.00 53.59 94 LEU A CA 1
ATOM 810 C C . LEU A 1 94 ? 8.339 13.046 -20.632 1.00 53.59 94 LEU A C 1
ATOM 812 O O . LEU A 1 94 ? 8.918 13.754 -21.455 1.00 53.59 94 LEU A O 1
ATOM 816 N N . ILE A 1 95 ? 8.092 11.750 -20.866 1.00 52.84 95 ILE A N 1
ATOM 817 C CA . ILE A 1 95 ? 8.520 11.040 -22.088 1.00 52.84 95 ILE A CA 1
ATOM 818 C C . ILE A 1 95 ? 7.450 11.134 -23.206 1.00 52.84 95 ILE A C 1
ATOM 820 O O . ILE A 1 95 ? 7.693 10.705 -24.329 1.00 52.84 95 ILE A O 1
ATOM 824 N N . SER A 1 96 ? 6.291 11.773 -22.985 1.00 50.94 96 SER A N 1
ATOM 825 C CA . SER A 1 96 ? 5.204 11.889 -23.988 1.00 50.94 96 SER A CA 1
ATOM 826 C C . SER A 1 96 ? 5.611 12.630 -25.264 1.00 50.94 96 SER A C 1
ATOM 828 O O . SER A 1 96 ? 4.985 12.440 -26.303 1.00 50.94 96 SER A O 1
ATOM 830 N N . LYS A 1 97 ? 6.693 13.419 -25.227 1.00 51.41 97 LYS A N 1
ATOM 831 C CA . LYS A 1 97 ? 7.289 13.998 -26.440 1.00 51.41 97 LYS A CA 1
ATOM 832 C C . LYS A 1 97 ? 8.058 12.988 -27.302 1.00 51.41 97 LYS A C 1
ATOM 834 O O . LYS A 1 97 ? 8.310 13.282 -28.462 1.00 51.41 97 LYS A O 1
ATOM 839 N N . TRP A 1 98 ? 8.419 11.823 -26.767 1.00 50.59 98 TRP A N 1
ATOM 840 C CA . TRP A 1 98 ? 9.321 10.863 -27.411 1.00 50.59 98 TRP A CA 1
ATOM 841 C C . TRP A 1 98 ? 8.686 9.499 -27.712 1.00 50.59 98 TRP A C 1
ATOM 843 O O . TRP A 1 98 ? 9.159 8.817 -28.614 1.00 50.59 98 TRP A O 1
ATOM 853 N N . VAL A 1 99 ? 7.603 9.102 -27.028 1.00 49.12 99 VAL A N 1
ATOM 854 C CA . VAL A 1 99 ? 6.931 7.805 -27.293 1.00 49.12 99 VAL A CA 1
ATOM 855 C C . VAL A 1 99 ? 6.008 7.842 -28.523 1.00 49.12 99 VAL A C 1
ATOM 857 O O . VAL A 1 99 ? 5.649 6.795 -29.036 1.00 49.12 99 VAL A O 1
ATOM 860 N N . TRP A 1 100 ? 5.672 9.020 -29.061 1.00 42.53 100 TRP A N 1
ATOM 861 C CA . TRP A 1 100 ? 4.913 9.133 -30.322 1.00 42.53 100 TRP A CA 1
ATOM 862 C C . TRP A 1 100 ? 5.763 8.945 -31.598 1.00 42.53 100 TRP A C 1
ATOM 864 O O . TRP A 1 100 ? 5.239 9.115 -32.696 1.00 42.53 100 TRP A O 1
ATOM 874 N N . LEU A 1 101 ? 7.061 8.629 -31.480 1.00 41.12 101 LEU A N 1
ATOM 875 C CA . LEU A 1 101 ? 7.999 8.511 -32.613 1.00 41.12 101 LEU A CA 1
ATOM 876 C C . LEU A 1 101 ? 8.553 7.092 -32.857 1.00 41.12 101 LEU A C 1
ATOM 878 O O . LEU A 1 101 ? 9.470 6.941 -33.664 1.00 41.12 101 LEU A O 1
ATOM 882 N N . ILE A 1 102 ? 8.007 6.063 -32.203 1.00 41.94 102 ILE A N 1
ATOM 883 C CA . ILE A 1 102 ? 8.295 4.644 -32.485 1.00 41.94 102 ILE A CA 1
ATOM 884 C C . ILE A 1 102 ? 6.969 3.922 -32.688 1.00 41.94 102 ILE A C 1
ATOM 886 O O . ILE A 1 102 ? 6.872 3.159 -33.672 1.00 41.94 102 ILE A O 1
#

Foldseek 3Di:
DVVVVVVVVVVVVVVVVVVVVVVVVVVVVVVCVVCVVVLVVLLVVLLVCPVPDPDDLCCLLPVQLVVCCVPPVDSCPGSNNVSSVVVSCVVCVVCVVPPVPD

Secondary structure (DSSP, 8-state):
-HHHHHHHHHHHHHHHHHHHHHHHHHHHHHHHHHHHHHHHHHHHHHHHHHHHS---HHHHHHHHHHHHHHHHS-TTSSTTHHHHHHHHHHHHHHHTTTGGG-

pLDDT: mean 71.09, std 9.94, range [41.12, 88.69]

Sequence (102 aa):
MAQERERYHRFLEEEIQDEYAWERHMAKERQFWDNLLTWISFFSFSALWQIIVPVSFILGIVVPMVISWLWWDNGFLSPVAIPLYLVIPFKYGLISKWVWLI

Organism: NCBI:txid582737

Radius of gyration: 24.12 Å; chains: 1; bounding box: 49×25×79 Å